Protein AF-A0A7J2SHJ6-F1 (afdb_monomer_lite)

Sequence (49 aa):
MIYKIFFLVLAKIKVNGIVQGVGFRPFVYRIASHLNLRGYVLNLGDAGV

Radius of gyration: 14.52 Å; chains: 1; bounding box: 32×20×42 Å

Secondary structure (DSSP, 8-state):
---------------BSS-TTTTHHHHHHHHHHHTT--------TTSB-

Foldseek 3Di:
DDDDPDDDDDDDDKDADQCPPPCNQVVVVVVCVVVVHDDHDDQDPRRMD

pLDDT: mean 87.82, std 13.96, range [44.16, 98.56]

Structure (mmCIF, N/CA/C/O backbone):
data_AF-A0A7J2SHJ6-F1
#
_entry.id   AF-A0A7J2SHJ6-F1
#
loop_
_atom_site.group_PDB
_atom_site.id
_atom_site.type_symbol
_atom_site.label_atom_id
_atom_site.label_alt_id
_atom_site.label_comp_id
_atom_site.label_asym_id
_atom_site.label_entity_id
_atom_site.label_seq_id
_atom_site.pdbx_PDB_ins_code
_atom_site.Cartn_x
_atom_site.Cartn_y
_atom_site.Cartn_z
_atom_site.occupancy
_atom_site.B_iso_or_equiv
_atom_site.auth_seq_id
_ato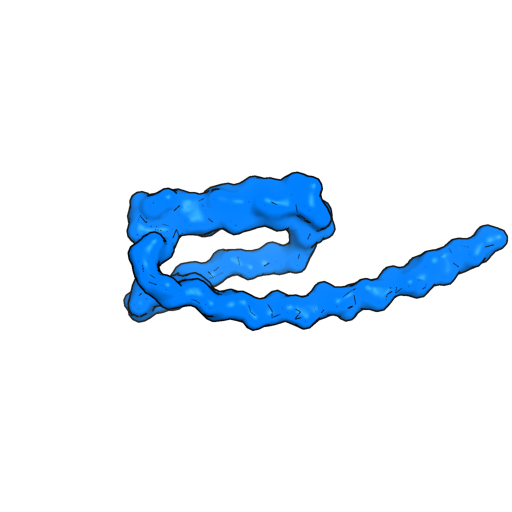m_site.auth_comp_id
_atom_site.auth_asym_id
_atom_site.auth_atom_id
_atom_site.pdbx_PDB_model_num
ATOM 1 N N . MET A 1 1 ? -23.840 4.628 30.215 1.00 44.16 1 MET A N 1
ATOM 2 C CA . MET A 1 1 ? -22.687 4.788 29.303 1.00 44.16 1 MET A CA 1
ATOM 3 C C . MET A 1 1 ? -22.383 3.419 28.712 1.00 44.16 1 MET A C 1
ATOM 5 O O . MET A 1 1 ? -21.817 2.583 29.398 1.00 44.16 1 MET A O 1
ATOM 9 N N . ILE A 1 2 ? -22.914 3.126 27.523 1.00 49.91 2 ILE A N 1
ATOM 10 C CA . ILE A 1 2 ? -22.806 1.799 26.897 1.00 49.91 2 ILE A CA 1
ATOM 11 C C . ILE A 1 2 ? -21.429 1.709 26.239 1.00 49.91 2 ILE A C 1
ATOM 13 O O . ILE A 1 2 ? -21.125 2.483 25.333 1.00 49.91 2 ILE A O 1
ATOM 17 N N . TYR A 1 3 ? -20.591 0.788 26.709 1.00 50.47 3 TYR A N 1
ATOM 18 C CA . TYR A 1 3 ? -19.329 0.461 26.058 1.00 50.47 3 TYR A CA 1
ATOM 19 C C . TYR A 1 3 ? -19.642 -0.136 24.684 1.00 50.47 3 TYR A C 1
ATOM 21 O O . TYR A 1 3 ? -20.165 -1.241 24.568 1.00 50.47 3 TYR A O 1
ATOM 29 N N . LYS A 1 4 ? -19.373 0.634 23.630 1.00 58.69 4 LYS A N 1
ATOM 30 C CA . LYS A 1 4 ? -19.475 0.186 22.243 1.00 58.69 4 LYS A CA 1
ATOM 31 C C . LYS A 1 4 ? -18.419 -0.902 22.036 1.00 58.69 4 LYS A C 1
ATOM 33 O O . LYS A 1 4 ? -17.236 -0.593 21.933 1.00 58.69 4 LYS A O 1
ATOM 38 N N . ILE A 1 5 ? -18.839 -2.165 22.029 1.00 63.00 5 ILE A N 1
ATOM 39 C CA . ILE A 1 5 ? -17.983 -3.300 21.674 1.00 63.00 5 ILE A CA 1
ATOM 40 C C . ILE A 1 5 ? -17.528 -3.084 20.227 1.00 63.00 5 ILE A C 1
ATOM 42 O O . ILE A 1 5 ? -18.308 -3.208 19.284 1.00 63.00 5 ILE A O 1
ATOM 46 N N . PHE A 1 6 ? -16.273 -2.675 20.057 1.00 66.81 6 PHE A N 1
ATOM 47 C CA . PHE A 1 6 ? -15.627 -2.591 18.754 1.00 66.81 6 PHE A CA 1
ATOM 48 C C . PHE A 1 6 ? -15.180 -4.004 18.379 1.00 66.81 6 PHE A C 1
ATOM 50 O O . PHE A 1 6 ? -14.169 -4.493 18.880 1.00 66.81 6 PHE A O 1
ATOM 57 N N . PHE A 1 7 ? -15.933 -4.673 17.508 1.00 74.38 7 PHE A N 1
ATOM 58 C CA . PHE A 1 7 ? -15.417 -5.862 16.839 1.00 74.38 7 PHE A CA 1
ATOM 59 C C . PHE A 1 7 ? -14.345 -5.419 15.847 1.00 74.38 7 PHE A C 1
ATOM 61 O O . PHE A 1 7 ? -14.622 -4.691 14.892 1.00 74.38 7 PHE A O 1
ATOM 68 N N . LEU A 1 8 ? -13.104 -5.826 16.099 1.00 80.94 8 LEU A N 1
ATOM 69 C CA . LEU A 1 8 ? -12.012 -5.616 15.164 1.00 80.94 8 LEU A CA 1
ATOM 70 C C . LEU A 1 8 ? -12.144 -6.657 14.046 1.00 80.94 8 LEU A C 1
ATOM 72 O O . LEU A 1 8 ? -11.978 -7.850 14.288 1.00 80.94 8 LEU A O 1
ATOM 76 N N . VAL A 1 9 ? -12.466 -6.213 12.831 1.00 90.81 9 VAL A N 1
ATOM 77 C CA . VAL A 1 9 ? -12.474 -7.074 11.642 1.00 90.81 9 VAL A CA 1
ATOM 78 C C . VAL A 1 9 ? -11.151 -6.896 10.908 1.00 90.81 9 VAL A C 1
ATOM 80 O O . VAL A 1 9 ? -10.704 -5.772 10.684 1.00 90.81 9 VAL A O 1
ATOM 83 N N . LEU A 1 10 ? -10.522 -8.011 10.543 1.00 93.81 10 LEU A N 1
ATOM 84 C CA . LEU A 1 10 ? -9.266 -8.044 9.800 1.00 93.81 10 LEU A CA 1
ATOM 85 C C . LEU A 1 10 ? -9.488 -8.706 8.442 1.00 93.81 10 LEU A C 1
ATOM 87 O O . LEU A 1 10 ? -10.193 -9.707 8.339 1.00 93.81 10 LEU A O 1
ATOM 91 N N . ALA A 1 11 ? -8.846 -8.163 7.412 1.00 94.94 11 ALA A N 1
ATOM 92 C CA . ALA A 1 11 ? -8.828 -8.729 6.071 1.00 94.94 11 ALA A CA 1
ATOM 93 C C . ALA A 1 11 ? -7.399 -8.706 5.518 1.00 94.94 11 ALA A C 1
ATOM 95 O O . ALA A 1 11 ? -6.648 -7.759 5.754 1.00 94.94 11 ALA A O 1
ATOM 96 N N . LYS A 1 12 ? -7.036 -9.746 4.761 1.00 96.25 12 LYS A N 1
ATOM 97 C CA . LYS A 1 12 ? -5.794 -9.812 3.984 1.00 96.25 12 LYS A CA 1
ATOM 98 C C . LYS A 1 12 ? -6.159 -9.838 2.506 1.00 96.25 12 LYS A C 1
ATOM 100 O O . LYS A 1 12 ? -6.928 -10.694 2.082 1.00 96.25 12 LYS A O 1
ATOM 105 N N . ILE A 1 13 ? -5.610 -8.903 1.741 1.00 95.56 13 ILE A N 1
ATOM 106 C CA . ILE A 1 13 ? -5.906 -8.716 0.319 1.00 95.56 13 ILE A CA 1
ATOM 107 C C . ILE A 1 13 ? -4.608 -8.954 -0.450 1.00 95.56 13 ILE A C 1
ATOM 109 O O . ILE A 1 13 ? -3.585 -8.392 -0.072 1.00 95.56 13 ILE A O 1
ATOM 113 N N . LYS A 1 14 ? -4.655 -9.786 -1.497 1.00 95.69 14 LYS A N 1
ATOM 114 C CA . LYS A 1 14 ? -3.555 -9.965 -2.455 1.00 95.69 14 LYS A CA 1
ATOM 115 C C . LYS A 1 14 ? -3.929 -9.274 -3.760 1.00 95.69 14 LYS A C 1
ATOM 117 O O . LYS A 1 14 ? -5.017 -9.513 -4.282 1.00 95.69 14 LYS A O 1
ATOM 122 N N . VAL A 1 15 ? -3.034 -8.456 -4.293 1.00 94.69 15 VAL A N 1
ATOM 123 C CA . VAL A 1 15 ? -3.204 -7.759 -5.569 1.00 94.69 15 VAL A CA 1
ATOM 124 C C . VAL A 1 15 ? -2.101 -8.207 -6.517 1.00 94.69 15 VAL A C 1
ATOM 126 O O . VAL A 1 15 ? -0.920 -8.100 -6.205 1.00 94.69 15 VAL A O 1
ATOM 129 N N . ASN A 1 16 ? -2.492 -8.710 -7.686 1.00 93.19 16 ASN A N 1
ATOM 130 C CA . ASN A 1 16 ? -1.562 -9.104 -8.742 1.00 93.19 16 ASN A CA 1
ATOM 131 C C . ASN A 1 16 ? -1.677 -8.116 -9.908 1.00 93.19 16 ASN A C 1
ATOM 133 O O . ASN A 1 16 ? -2.788 -7.711 -10.255 1.00 93.19 16 ASN A O 1
ATOM 137 N N . GLY A 1 17 ? -0.555 -7.757 -10.531 1.00 91.12 17 GLY A N 1
ATOM 138 C CA . GLY A 1 17 ? -0.529 -6.907 -11.722 1.00 91.12 17 GLY A CA 1
ATOM 139 C C . GLY A 1 17 ? 0.598 -5.877 -11.684 1.00 91.12 17 GLY A C 1
ATOM 140 O O . GLY A 1 17 ? 1.609 -6.061 -11.014 1.00 91.12 17 GLY A O 1
ATOM 141 N N . ILE A 1 18 ? 0.428 -4.762 -12.398 1.00 93.00 18 ILE A N 1
ATOM 142 C CA . ILE A 1 18 ? 1.411 -3.670 -12.395 1.00 93.00 18 ILE A CA 1
ATOM 143 C C . ILE A 1 18 ? 1.217 -2.825 -11.130 1.00 93.00 18 ILE A C 1
ATOM 145 O O . ILE A 1 18 ? 0.434 -1.881 -11.101 1.00 93.00 18 ILE A O 1
ATOM 149 N N . VAL A 1 19 ? 1.930 -3.183 -10.066 1.00 94.00 19 VAL A N 1
ATOM 150 C CA . VAL A 1 19 ? 1.854 -2.525 -8.742 1.00 94.00 19 VAL A CA 1
ATOM 151 C C . VAL A 1 19 ? 3.191 -1.925 -8.290 1.00 94.00 19 VAL A C 1
ATOM 153 O O . VAL A 1 19 ? 3.259 -1.169 -7.318 1.00 94.00 19 VAL A O 1
ATOM 156 N N . GLN A 1 20 ? 4.272 -2.218 -9.013 1.00 93.19 20 GLN A N 1
ATOM 157 C CA . GLN A 1 20 ? 5.603 -1.664 -8.776 1.00 93.19 20 GLN A CA 1
ATOM 158 C C . GLN A 1 20 ? 5.847 -0.456 -9.691 1.00 93.19 20 GLN A C 1
ATOM 160 O O . GLN A 1 20 ? 5.381 -0.425 -10.824 1.00 93.19 20 GLN A O 1
ATOM 165 N N . GLY A 1 21 ? 6.534 0.574 -9.189 1.00 92.62 21 GLY A N 1
ATOM 166 C CA . GLY A 1 21 ? 6.839 1.791 -9.960 1.00 92.62 21 GLY A CA 1
ATOM 167 C C . GLY A 1 21 ? 5.658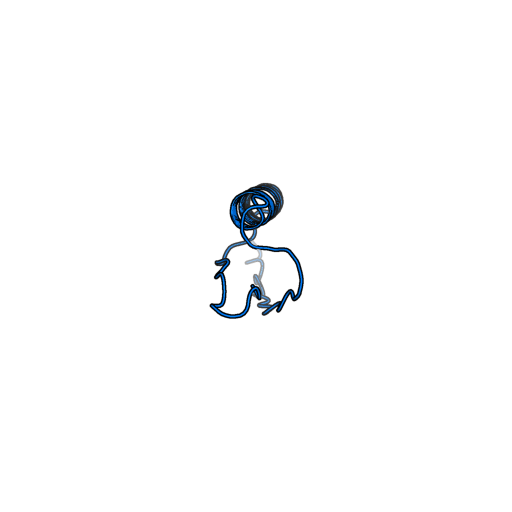 2.741 -10.224 1.00 92.62 21 GLY A C 1
ATOM 168 O O . GLY A 1 21 ? 5.884 3.862 -10.658 1.00 92.62 21 GLY A O 1
ATOM 169 N N . VAL A 1 22 ? 4.418 2.353 -9.902 1.00 95.25 22 VAL A N 1
ATOM 170 C CA . VAL A 1 22 ? 3.195 3.139 -10.200 1.00 95.25 22 VAL A CA 1
ATOM 171 C C . VAL A 1 22 ? 2.643 3.947 -9.019 1.00 95.25 22 VAL A C 1
ATOM 173 O O . VAL A 1 22 ? 1.563 4.523 -9.093 1.00 95.25 22 VAL A O 1
ATOM 176 N N . GLY A 1 23 ? 3.341 3.957 -7.881 1.00 96.19 23 GLY A N 1
ATOM 177 C CA . GLY A 1 23 ? 2.860 4.642 -6.674 1.00 96.19 23 GLY A CA 1
ATOM 178 C C . GLY A 1 23 ? 1.741 3.904 -5.920 1.00 96.19 23 GLY A C 1
ATOM 179 O O . GLY A 1 23 ? 1.000 4.532 -5.162 1.00 96.19 23 GLY A O 1
ATOM 180 N N . PHE A 1 24 ? 1.645 2.577 -6.066 1.00 95.88 24 PHE A N 1
ATOM 181 C CA . PHE A 1 24 ? 0.608 1.751 -5.429 1.00 95.88 24 PHE A CA 1
ATOM 182 C C . PHE A 1 24 ? 0.570 1.888 -3.896 1.00 95.88 24 PHE A C 1
ATOM 184 O O . PHE A 1 24 ? -0.487 2.109 -3.310 1.00 95.88 24 PHE A O 1
ATOM 191 N N . ARG A 1 25 ? 1.730 1.840 -3.224 1.00 96.00 25 ARG A N 1
ATOM 192 C CA . ARG A 1 25 ? 1.807 1.964 -1.754 1.00 96.00 25 ARG A CA 1
ATOM 193 C C . ARG A 1 25 ? 1.299 3.330 -1.246 1.00 96.00 25 ARG A C 1
ATOM 195 O O . ARG A 1 25 ? 0.430 3.329 -0.374 1.00 96.00 25 ARG A O 1
ATOM 202 N N . PRO A 1 26 ? 1.741 4.484 -1.795 1.00 97.44 26 PRO A N 1
ATOM 203 C CA . PRO A 1 26 ? 1.131 5.780 -1.484 1.00 97.44 26 PRO A CA 1
ATOM 204 C C . PRO A 1 26 ? -0.381 5.851 -1.735 1.00 97.44 26 PRO A C 1
ATOM 206 O O . PRO A 1 26 ? -1.091 6.487 -0.959 1.00 97.44 26 PRO A O 1
ATOM 209 N N . PHE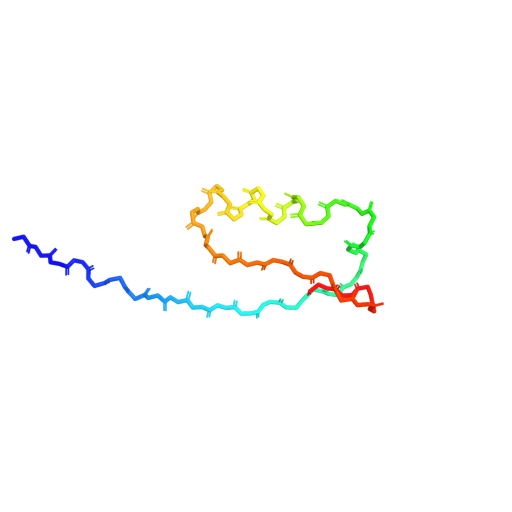 A 1 27 ? -0.885 5.215 -2.801 1.00 97.69 27 PHE A N 1
ATOM 210 C CA . PHE A 1 27 ? -2.322 5.157 -3.088 1.00 97.69 27 PHE A CA 1
ATOM 211 C C . PHE A 1 27 ? -3.098 4.436 -1.976 1.00 97.69 27 PHE A C 1
ATOM 213 O O . PHE A 1 27 ? -4.029 5.016 -1.416 1.00 97.69 27 PHE A O 1
ATOM 220 N N . VAL A 1 28 ? -2.664 3.231 -1.589 1.00 97.62 28 VAL A N 1
ATOM 221 C CA . VAL A 1 28 ? -3.275 2.463 -0.490 1.00 97.62 28 VAL A CA 1
ATOM 222 C C . VAL A 1 28 ? -3.206 3.235 0.829 1.00 97.62 28 VAL A C 1
ATOM 224 O O . VAL A 1 28 ? -4.212 3.333 1.529 1.00 97.62 28 VAL A O 1
ATOM 227 N N . TYR A 1 29 ? -2.056 3.841 1.145 1.00 97.75 29 TYR A N 1
ATOM 228 C CA . TYR A 1 29 ? -1.880 4.630 2.368 1.00 97.75 29 TYR A CA 1
ATOM 229 C C . TYR A 1 29 ? -2.890 5.781 2.472 1.00 97.75 29 TYR A C 1
ATOM 231 O O . TYR A 1 29 ? -3.524 5.952 3.514 1.00 97.75 29 TYR A O 1
ATOM 239 N N . ARG A 1 30 ? -3.091 6.545 1.386 1.00 98.56 30 ARG A N 1
ATOM 240 C CA . ARG A 1 30 ? -4.061 7.651 1.378 1.00 98.56 30 ARG A CA 1
ATOM 241 C C . ARG A 1 30 ? -5.478 7.156 1.647 1.00 98.56 30 ARG A C 1
ATOM 243 O O . ARG A 1 30 ? -6.146 7.729 2.501 1.00 98.56 30 ARG A O 1
ATOM 250 N N . ILE A 1 31 ? -5.926 6.103 0.964 1.00 98.12 31 ILE A N 1
ATOM 251 C CA . ILE A 1 31 ? -7.277 5.552 1.154 1.00 98.12 31 ILE A CA 1
ATOM 252 C C . ILE A 1 31 ? -7.458 5.012 2.578 1.00 98.12 31 ILE A C 1
ATOM 254 O O . ILE A 1 31 ? -8.444 5.342 3.234 1.00 98.12 31 ILE A O 1
ATOM 258 N N . ALA A 1 32 ? -6.488 4.246 3.087 1.00 97.88 32 ALA A N 1
ATOM 259 C CA . ALA A 1 32 ? -6.539 3.706 4.444 1.00 97.88 32 ALA A CA 1
ATOM 260 C C . ALA A 1 32 ? -6.633 4.820 5.499 1.00 97.88 32 ALA A C 1
ATOM 262 O O . ALA A 1 32 ? -7.445 4.726 6.417 1.00 97.88 32 ALA A O 1
ATOM 263 N N . SER A 1 33 ? -5.869 5.905 5.323 1.00 97.94 33 SER A N 1
ATOM 264 C CA . SER A 1 33 ? -5.911 7.074 6.205 1.00 97.94 33 SER A C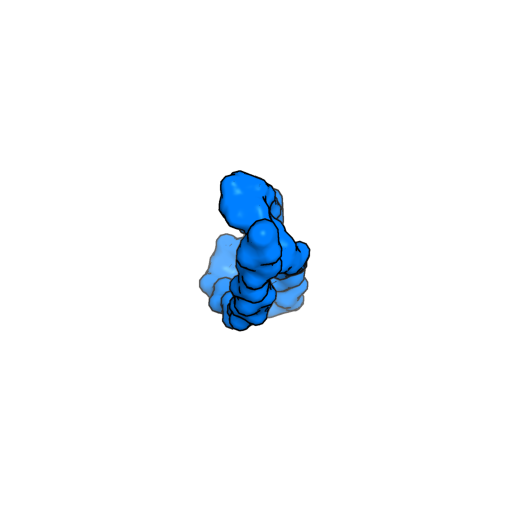A 1
ATOM 265 C C . SER A 1 33 ? -7.268 7.789 6.169 1.00 97.94 33 SER A C 1
ATOM 267 O O . SER A 1 33 ? -7.814 8.075 7.231 1.00 97.94 33 SER A O 1
ATOM 269 N N . HIS A 1 34 ? -7.860 8.004 4.987 1.00 98.50 34 HIS A N 1
ATOM 270 C CA . HIS A 1 34 ? -9.184 8.638 4.864 1.00 98.50 34 HIS A CA 1
ATOM 271 C C . HIS A 1 34 ? -10.308 7.795 5.486 1.00 98.50 34 HIS A C 1
ATOM 273 O O . HIS A 1 34 ? -11.282 8.343 5.996 1.00 98.50 34 HIS A O 1
ATOM 279 N N . LEU A 1 35 ? -10.171 6.468 5.467 1.00 97.06 35 LEU A N 1
ATOM 280 C CA . LEU A 1 35 ? -11.146 5.530 6.031 1.00 97.06 35 LEU A CA 1
ATOM 281 C C . LEU A 1 35 ? -10.863 5.152 7.496 1.00 97.06 35 LEU A C 1
ATOM 283 O O . LEU A 1 35 ? -11.573 4.315 8.050 1.00 97.06 35 LEU A O 1
ATOM 287 N N . ASN A 1 36 ? -9.845 5.743 8.134 1.00 96.06 36 ASN A N 1
ATOM 288 C CA . ASN A 1 36 ? -9.390 5.386 9.485 1.00 96.06 36 ASN A CA 1
ATOM 289 C C . ASN A 1 36 ? -9.067 3.885 9.662 1.00 96.06 36 ASN A C 1
ATOM 291 O O . ASN A 1 36 ? -9.230 3.320 10.748 1.00 96.06 36 ASN A O 1
ATOM 295 N N . LEU A 1 37 ? -8.592 3.233 8.599 1.00 95.88 37 LEU A N 1
ATOM 296 C CA . LEU A 1 37 ? -8.142 1.844 8.629 1.00 95.88 37 LEU A CA 1
ATOM 297 C C . LEU A 1 37 ? -6.703 1.763 9.146 1.00 95.88 37 LEU A C 1
ATOM 299 O O . LEU A 1 37 ? -5.873 2.632 8.879 1.00 95.88 37 LEU A O 1
ATOM 303 N N . ARG A 1 38 ? -6.392 0.685 9.869 1.00 94.75 38 ARG A N 1
ATOM 304 C CA . ARG A 1 38 ? -5.046 0.401 10.387 1.00 94.75 38 ARG A CA 1
ATOM 305 C C . ARG A 1 38 ? -4.523 -0.882 9.754 1.00 94.75 38 ARG A C 1
ATOM 307 O O . ARG A 1 38 ? -5.274 -1.843 9.615 1.00 94.75 38 ARG A O 1
ATOM 314 N N . GLY A 1 39 ? -3.243 -0.905 9.391 1.00 95.31 39 GLY A N 1
ATOM 315 C CA . GLY A 1 39 ? -2.614 -2.059 8.753 1.00 95.31 39 GLY A CA 1
ATOM 316 C C . GLY A 1 39 ? -1.324 -1.691 8.027 1.00 95.31 39 GLY A C 1
ATOM 317 O O . GLY A 1 39 ? -0.731 -0.646 8.289 1.00 95.31 39 GLY A O 1
ATOM 318 N N . TYR A 1 40 ? -0.904 -2.557 7.108 1.00 96.25 40 TYR A N 1
ATOM 319 C CA . TYR A 1 40 ? 0.286 -2.366 6.282 1.00 96.25 40 TYR A CA 1
ATOM 320 C C . TYR A 1 40 ? 0.027 -2.806 4.838 1.00 96.25 40 TYR A C 1
ATOM 322 O O . TYR A 1 40 ? -0.907 -3.553 4.555 1.00 96.25 40 TYR A O 1
ATOM 330 N N . VAL A 1 41 ? 0.884 -2.340 3.933 1.00 96.00 41 VAL A N 1
ATOM 331 C CA . VAL A 1 41 ? 0.946 -2.758 2.530 1.00 96.00 41 VAL A CA 1
ATOM 332 C C . VAL A 1 41 ? 2.371 -3.233 2.250 1.00 96.00 41 VAL A C 1
ATOM 334 O O . VAL A 1 41 ? 3.327 -2.551 2.623 1.00 96.00 41 VAL A O 1
ATOM 337 N N . LEU A 1 42 ? 2.526 -4.404 1.634 1.00 93.00 42 LEU A N 1
ATOM 338 C CA . LE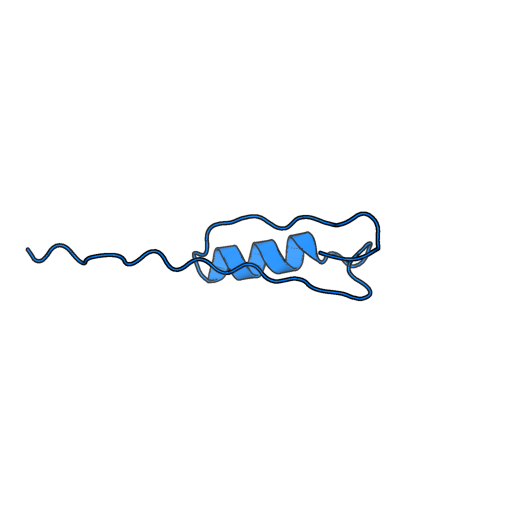U A 1 42 ? 3.825 -5.039 1.412 1.00 93.00 42 LEU A CA 1
ATOM 339 C C . LEU A 1 42 ? 3.973 -5.387 -0.066 1.00 93.00 42 LEU A C 1
ATOM 341 O O . LEU A 1 42 ? 3.198 -6.175 -0.576 1.00 93.00 42 LEU A O 1
ATOM 345 N N . ASN A 1 43 ? 4.986 -4.853 -0.747 1.00 87.56 43 ASN A N 1
ATOM 346 C CA . ASN A 1 43 ? 5.305 -5.343 -2.088 1.00 87.56 43 ASN A CA 1
ATOM 347 C C . ASN A 1 43 ? 5.951 -6.728 -1.985 1.00 87.56 43 ASN A C 1
ATOM 349 O O . ASN A 1 43 ? 6.905 -6.913 -1.228 1.00 87.56 43 ASN A O 1
ATOM 353 N N . LEU A 1 44 ? 5.466 -7.663 -2.790 1.00 85.06 44 LEU A N 1
ATOM 354 C CA . LEU A 1 44 ? 6.057 -8.976 -2.991 1.00 85.06 44 LEU A CA 1
ATOM 355 C C . LEU A 1 44 ? 7.068 -8.912 -4.152 1.00 85.06 44 LEU A C 1
ATOM 357 O O . LEU A 1 44 ? 6.973 -8.065 -5.048 1.00 85.06 44 LEU A O 1
ATOM 361 N N . GLY A 1 45 ? 8.082 -9.780 -4.113 1.00 76.19 45 GLY A N 1
ATOM 362 C CA . GLY A 1 45 ? 9.176 -9.801 -5.0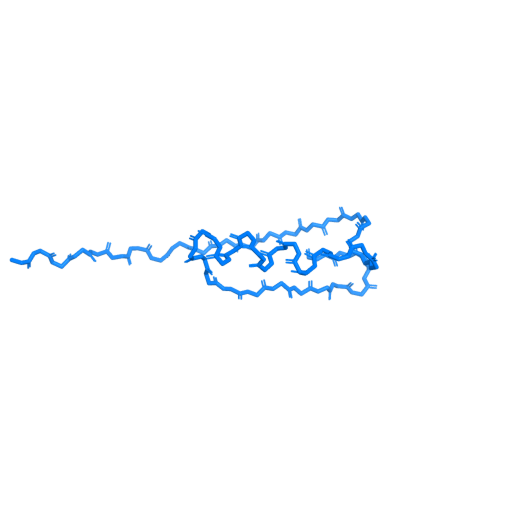96 1.00 76.19 45 GLY A CA 1
ATOM 363 C C . GLY A 1 45 ? 8.760 -10.225 -6.512 1.00 76.19 45 GLY A C 1
ATOM 364 O O . GLY A 1 45 ? 9.543 -10.071 -7.440 1.00 76.19 45 GLY A O 1
ATOM 365 N N . ASP A 1 46 ? 7.533 -10.718 -6.687 1.00 78.69 46 ASP A N 1
ATOM 366 C CA . ASP A 1 46 ? 6.942 -11.238 -7.928 1.00 78.69 46 ASP A CA 1
ATOM 367 C C . ASP A 1 46 ? 5.989 -10.240 -8.614 1.00 78.69 46 ASP A C 1
ATOM 369 O O . ASP A 1 46 ? 5.101 -10.637 -9.364 1.00 78.69 46 ASP A O 1
ATOM 373 N N . ALA A 1 47 ? 6.142 -8.940 -8.338 1.00 74.25 47 ALA A N 1
ATOM 374 C CA . ALA A 1 47 ? 5.199 -7.892 -8.744 1.00 74.25 47 ALA A CA 1
ATOM 375 C C . ALA A 1 47 ? 3.779 -8.050 -8.156 1.00 74.25 47 ALA A C 1
ATOM 377 O O . ALA A 1 47 ? 2.834 -7.444 -8.653 1.00 74.25 47 ALA A O 1
ATOM 378 N N . GLY A 1 48 ? 3.615 -8.811 -7.070 1.00 77.69 48 GLY A N 1
ATOM 379 C CA . GLY A 1 48 ? 2.421 -8.774 -6.227 1.00 77.69 48 GLY A CA 1
ATOM 380 C C . GLY A 1 48 ? 2.499 -7.727 -5.109 1.00 77.69 48 GLY A C 1
ATOM 381 O O . GLY A 1 48 ? 3.568 -7.189 -4.801 1.00 77.69 48 GLY A O 1
ATOM 382 N N . VAL A 1 49 ? 1.355 -7.465 -4.473 1.00 87.19 49 VAL A N 1
ATOM 383 C CA . VAL A 1 49 ? 1.207 -6.772 -3.177 1.00 87.19 49 VAL A CA 1
ATOM 384 C C . VAL A 1 49 ? 0.282 -7.576 -2.272 1.00 87.19 49 VAL A C 1
ATOM 386 O O . VAL A 1 49 ? -0.718 -8.117 -2.799 1.00 87.19 49 VAL A O 1
#